Protein AF-A0A521P3Q8-F1 (afdb_monomer)

Radius of gyration: 16.2 Å; Cα contacts (8 Å, |Δi|>4): 150; chains: 1; bounding box: 34×29×47 Å

Secondary structure (DSSP, 8-state):
-PPP-TTSS-EEEEEEEEGGGTEEEEEEEE-SS-TT-EEEEEEEE-PPPBPTTS-B-TTSPP---TT-EEEEEEEES-HHHHHHHHHHHHHHHHT---S--

Structure (mmCIF, N/CA/C/O backbone):
data_AF-A0A521P3Q8-F1
#
_entry.id   AF-A0A521P3Q8-F1
#
loop_
_atom_site.group_PDB
_atom_site.id
_atom_site.type_symbol
_atom_site.label_atom_id
_atom_site.label_alt_id
_atom_site.label_comp_id
_atom_site.label_asym_id
_atom_site.label_entity_id
_atom_site.label_seq_id
_atom_site.pdbx_PDB_ins_code
_atom_site.Cartn_x
_atom_site.Cartn_y
_atom_site.Cartn_z
_atom_site.occupancy
_atom_site.B_iso_or_equiv
_atom_site.auth_seq_id
_atom_site.auth_comp_id
_atom_site.auth_asym_id
_atom_site.auth_atom_id
_atom_site.pdbx_PDB_model_num
ATOM 1 N N . MET A 1 1 ? 20.260 21.078 21.819 1.00 34.91 1 MET A N 1
ATOM 2 C CA . MET A 1 1 ? 19.989 20.330 20.576 1.00 34.91 1 MET A CA 1
ATOM 3 C C . MET A 1 1 ? 18.749 19.499 20.829 1.00 34.91 1 MET A C 1
ATOM 5 O O . MET A 1 1 ? 18.796 18.655 21.713 1.00 34.91 1 MET A O 1
ATOM 9 N N . ALA A 1 2 ? 17.629 19.825 20.182 1.00 39.81 2 ALA A N 1
ATOM 10 C CA . ALA A 1 2 ? 16.411 19.032 20.303 1.00 39.81 2 ALA A CA 1
ATOM 11 C C . ALA A 1 2 ? 16.655 17.690 19.604 1.00 39.81 2 ALA A C 1
ATOM 13 O O . ALA A 1 2 ? 17.035 17.677 18.435 1.00 39.81 2 ALA A O 1
ATOM 14 N N . ALA A 1 3 ? 16.527 16.584 20.336 1.00 42.56 3 ALA A N 1
ATOM 15 C CA . ALA A 1 3 ? 16.496 15.265 19.726 1.00 42.56 3 ALA A CA 1
ATOM 16 C C . ALA A 1 3 ? 15.231 15.197 18.861 1.00 42.56 3 ALA A C 1
ATOM 18 O O . ALA A 1 3 ? 14.133 15.416 19.372 1.00 42.56 3 ALA A O 1
ATOM 19 N N . SER A 1 4 ? 15.387 14.972 17.557 1.00 48.31 4 SER A N 1
ATOM 20 C CA . SER A 1 4 ? 14.258 14.737 16.665 1.00 48.31 4 SER A CA 1
ATOM 21 C C . SER A 1 4 ? 13.598 13.418 17.064 1.00 48.31 4 SER A C 1
ATOM 23 O O . SER A 1 4 ? 14.227 12.361 17.065 1.00 48.31 4 SER A O 1
ATOM 25 N N . LEU A 1 5 ? 12.321 13.495 17.438 1.00 47.94 5 LEU A N 1
ATOM 26 C CA . LEU A 1 5 ? 11.465 12.332 17.682 1.00 47.94 5 LEU A CA 1
ATOM 27 C C . LEU A 1 5 ? 10.896 11.761 16.374 1.00 47.94 5 LEU A C 1
ATOM 29 O O . LEU A 1 5 ? 10.108 10.826 16.422 1.00 47.94 5 LEU A O 1
ATOM 33 N N . ASP A 1 6 ? 11.346 12.258 15.217 1.00 51.66 6 ASP A N 1
ATOM 34 C CA . ASP A 1 6 ? 10.898 11.863 13.872 1.00 51.66 6 ASP A CA 1
ATOM 35 C C . ASP A 1 6 ? 11.078 10.359 13.561 1.00 51.66 6 ASP A C 1
ATOM 37 O O . ASP A 1 6 ? 10.617 9.886 12.528 1.00 51.66 6 ASP A O 1
ATOM 41 N N . GLY A 1 7 ? 11.749 9.598 14.439 1.00 44.41 7 GLY A N 1
ATOM 42 C CA . GLY A 1 7 ? 11.910 8.142 14.347 1.00 44.41 7 GLY A CA 1
ATOM 43 C C . GLY A 1 7 ? 11.307 7.333 15.504 1.00 44.41 7 GLY A C 1
ATOM 44 O O . GLY A 1 7 ? 11.401 6.108 15.486 1.00 44.41 7 GLY A O 1
ATOM 45 N N . ILE A 1 8 ? 10.706 7.975 16.511 1.00 48.88 8 ILE A N 1
ATOM 46 C CA . ILE A 1 8 ? 9.972 7.298 17.591 1.00 48.88 8 ILE A CA 1
ATOM 47 C C . ILE A 1 8 ? 8.500 7.559 17.327 1.00 48.88 8 ILE A C 1
ATOM 49 O O . ILE A 1 8 ? 7.862 8.350 18.018 1.00 48.88 8 ILE A O 1
ATOM 53 N N . GLY A 1 9 ? 7.984 6.948 16.264 1.00 46.84 9 GLY A N 1
ATOM 54 C CA . GLY A 1 9 ? 6.576 7.107 16.006 1.00 46.84 9 GLY A CA 1
ATOM 55 C C . GLY A 1 9 ? 5.993 6.377 14.818 1.00 46.84 9 GLY A C 1
ATOM 56 O O . GLY A 1 9 ? 6.214 6.787 13.686 1.00 46.84 9 GLY A O 1
ATOM 57 N N . GLY A 1 10 ? 5.224 5.327 15.070 1.00 54.09 10 GLY A N 1
ATOM 58 C CA . GLY A 1 10 ? 4.641 4.467 14.053 1.00 54.09 10 GLY A CA 1
ATOM 59 C C . GLY A 1 10 ? 5.332 3.114 14.017 1.00 54.09 10 GLY A C 1
ATOM 60 O O . GLY A 1 10 ? 6.353 2.929 13.359 1.00 54.09 10 GLY A O 1
ATOM 61 N N . SER A 1 11 ? 4.758 2.133 14.710 1.00 68.62 11 SER A N 1
ATOM 62 C CA . SER A 1 11 ? 5.088 0.736 14.437 1.00 68.62 11 SER A CA 1
ATOM 63 C C . SER A 1 11 ? 4.279 0.307 13.215 1.00 68.62 11 SER A C 1
ATOM 65 O O . SER A 1 11 ? 3.050 0.429 13.225 1.00 68.62 11 SER A O 1
ATOM 67 N N . SER A 1 12 ? 4.954 -0.166 12.160 1.00 76.19 12 SER A N 1
ATOM 68 C CA . SER A 1 12 ? 4.264 -0.875 11.081 1.00 76.19 12 SER A CA 1
ATOM 69 C C . SER A 1 12 ? 3.621 -2.124 11.681 1.00 76.19 12 SER A C 1
ATOM 71 O O . SER A 1 12 ? 4.301 -2.986 12.242 1.00 76.19 12 SER A O 1
ATOM 73 N N . VAL A 1 13 ? 2.295 -2.179 11.617 1.00 87.31 13 VAL A N 1
ATOM 74 C CA . VAL A 1 13 ? 1.480 -3.296 12.106 1.00 87.31 13 VAL A CA 1
ATOM 75 C C . VAL A 1 13 ? 1.229 -4.321 11.007 1.00 87.31 13 VAL A C 1
ATOM 77 O O . VAL A 1 13 ? 0.919 -5.476 11.295 1.00 87.31 13 VAL A O 1
ATOM 80 N N . PHE A 1 14 ? 1.361 -3.912 9.745 1.00 89.19 14 PHE A N 1
ATOM 81 C CA . PHE A 1 14 ? 1.162 -4.773 8.593 1.00 89.19 14 PHE A CA 1
ATOM 82 C C . PHE A 1 14 ? 1.953 -4.255 7.400 1.00 89.19 14 PHE A C 1
ATOM 84 O O . PHE A 1 14 ? 1.895 -3.074 7.071 1.00 89.19 14 PHE A O 1
ATOM 91 N N . THR A 1 15 ? 2.615 -5.172 6.698 1.00 91.56 15 THR A N 1
ATOM 92 C CA . THR A 1 15 ? 3.223 -4.886 5.404 1.00 91.56 15 THR A CA 1
ATOM 93 C C . THR A 1 15 ? 2.902 -6.001 4.417 1.00 91.56 15 THR A C 1
ATOM 95 O O . THR A 1 15 ? 3.040 -7.189 4.723 1.00 91.56 15 THR A O 1
ATOM 98 N N . ALA A 1 16 ? 2.474 -5.628 3.215 1.00 92.00 16 ALA A N 1
ATOM 99 C CA . ALA A 1 16 ? 2.254 -6.548 2.109 1.00 92.00 16 ALA A CA 1
ATOM 100 C C . ALA A 1 16 ? 2.941 -6.029 0.853 1.00 92.00 16 ALA A C 1
ATOM 102 O O . ALA A 1 16 ? 2.811 -4.869 0.480 1.00 92.00 16 ALA A O 1
ATOM 103 N N . THR A 1 17 ? 3.663 -6.911 0.167 1.00 91.94 17 THR A N 1
ATOM 104 C CA . THR A 1 17 ? 4.408 -6.554 -1.041 1.00 91.94 17 THR A CA 1
ATOM 105 C C . THR A 1 17 ? 3.967 -7.411 -2.214 1.00 91.94 17 THR A C 1
ATOM 107 O O . THR A 1 17 ? 4.060 -8.637 -2.173 1.00 91.94 17 THR A O 1
ATOM 110 N N . HIS A 1 18 ? 3.563 -6.767 -3.307 1.00 91.00 18 HIS A N 1
ATOM 111 C CA . HIS A 1 18 ? 3.294 -7.430 -4.576 1.00 91.00 18 HIS A CA 1
ATOM 112 C C . HIS A 1 18 ? 4.461 -7.202 -5.541 1.00 91.00 18 HIS A C 1
ATOM 114 O O . HIS A 1 18 ? 4.416 -6.330 -6.406 1.00 91.00 18 HIS A O 1
ATOM 120 N N . VAL A 1 19 ? 5.491 -8.047 -5.453 1.00 89.31 19 VAL A N 1
ATOM 121 C CA . VAL A 1 19 ? 6.762 -7.910 -6.200 1.00 89.31 19 VAL A CA 1
ATOM 122 C C . VAL A 1 19 ? 6.562 -7.729 -7.710 1.00 89.31 19 VAL A C 1
ATOM 124 O O . VAL A 1 19 ? 7.135 -6.823 -8.307 1.00 89.31 19 VAL A O 1
ATOM 127 N N . GLN A 1 20 ? 5.715 -8.549 -8.343 1.00 87.06 20 GLN A N 1
ATOM 128 C CA . GLN A 1 20 ? 5.512 -8.502 -9.801 1.00 87.06 20 GLN A CA 1
ATOM 129 C C . GLN A 1 20 ? 4.835 -7.214 -10.292 1.00 87.06 20 GLN A C 1
ATOM 131 O O . GLN A 1 20 ? 5.112 -6.751 -11.399 1.00 87.06 20 GLN A O 1
ATOM 136 N N . ARG A 1 21 ? 3.946 -6.643 -9.473 1.00 89.38 21 ARG A N 1
ATOM 137 C CA . ARG A 1 21 ? 3.244 -5.382 -9.746 1.00 89.38 21 ARG A CA 1
ATOM 138 C C . ARG A 1 21 ? 3.957 -4.180 -9.124 1.00 89.38 21 ARG A C 1
ATOM 140 O O . ARG A 1 21 ? 3.549 -3.055 -9.367 1.00 89.38 21 ARG A O 1
ATOM 147 N N . ARG A 1 22 ? 5.041 -4.438 -8.386 1.00 92.12 22 ARG A N 1
ATOM 148 C CA . ARG A 1 22 ? 5.884 -3.480 -7.672 1.00 92.12 22 ARG A CA 1
ATOM 149 C C . ARG A 1 22 ? 5.102 -2.574 -6.715 1.00 92.12 22 ARG A C 1
ATOM 151 O O . ARG A 1 22 ? 5.357 -1.376 -6.658 1.00 92.12 22 ARG A O 1
ATOM 158 N N . PHE A 1 23 ? 4.184 -3.173 -5.955 1.00 92.31 23 PHE A N 1
ATOM 159 C CA . PHE A 1 23 ? 3.462 -2.503 -4.870 1.00 92.31 23 PHE A CA 1
ATOM 160 C C . PHE A 1 23 ? 3.988 -2.892 -3.505 1.00 92.31 23 PHE A C 1
ATOM 162 O O . PHE A 1 23 ? 4.347 -4.049 -3.279 1.00 92.31 23 PHE A O 1
ATOM 169 N N . ASN A 1 24 ? 3.925 -1.939 -2.590 1.00 94.38 24 ASN A N 1
ATOM 170 C CA . ASN A 1 24 ? 3.997 -2.162 -1.162 1.00 94.38 24 ASN A CA 1
ATOM 171 C C . ASN A 1 24 ? 2.808 -1.453 -0.504 1.00 94.38 24 ASN A C 1
ATOM 173 O O . ASN A 1 24 ? 2.519 -0.308 -0.833 1.00 94.38 24 ASN A O 1
ATOM 177 N N . ILE A 1 25 ? 2.107 -2.158 0.372 1.00 95.06 25 ILE A N 1
ATOM 178 C CA . ILE A 1 25 ? 1.095 -1.603 1.263 1.00 95.06 25 ILE A CA 1
ATOM 179 C C . ILE A 1 25 ? 1.695 -1.687 2.657 1.00 95.06 25 ILE A C 1
ATOM 181 O O . ILE A 1 25 ? 2.076 -2.779 3.087 1.00 95.06 25 ILE A O 1
ATOM 185 N N . ASP A 1 26 ? 1.777 -0.558 3.337 1.00 94.69 26 ASP A N 1
ATOM 186 C CA . ASP A 1 26 ? 2.229 -0.460 4.716 1.00 94.69 26 ASP A CA 1
ATOM 187 C C . ASP A 1 26 ? 1.107 0.125 5.564 1.00 94.69 26 ASP A C 1
ATOM 189 O O . ASP A 1 26 ? 0.411 1.046 5.141 1.00 94.69 26 ASP A O 1
ATOM 193 N N . ILE A 1 27 ? 0.899 -0.434 6.750 1.00 93.12 27 ILE A N 1
ATOM 194 C CA . ILE A 1 27 ? -0.027 0.112 7.733 1.00 93.12 27 ILE A CA 1
ATOM 195 C C . ILE A 1 27 ? 0.768 0.368 8.997 1.00 93.12 27 ILE A C 1
ATOM 197 O O . ILE A 1 27 ? 1.309 -0.566 9.587 1.00 93.12 27 ILE A O 1
ATOM 201 N N . ALA A 1 28 ? 0.771 1.613 9.449 1.00 91.75 28 ALA A N 1
ATOM 202 C CA . ALA A 1 28 ? 1.326 2.012 10.728 1.00 91.75 28 ALA A CA 1
ATOM 203 C C . ALA A 1 28 ? 0.206 2.350 11.713 1.00 91.75 28 ALA A C 1
ATOM 205 O O . ALA A 1 28 ? -0.805 2.942 11.337 1.00 91.75 28 ALA A O 1
ATOM 206 N N . PHE A 1 29 ? 0.399 2.010 12.985 1.00 86.88 29 PHE A N 1
ATOM 207 C CA . PHE A 1 29 ? -0.391 2.584 14.072 1.00 86.88 29 PHE A CA 1
ATOM 208 C C . PHE A 1 29 ? 0.431 3.689 14.737 1.00 86.88 29 PHE A C 1
ATOM 210 O O . PHE A 1 29 ? 1.541 3.419 15.202 1.00 86.88 29 PHE A O 1
ATOM 217 N N . ARG A 1 30 ? -0.094 4.919 14.736 1.00 83.50 30 ARG A N 1
ATOM 218 C CA . ARG A 1 30 ? 0.604 6.139 15.179 1.00 83.50 30 ARG A CA 1
ATOM 219 C C . ARG A 1 30 ? -0.031 6.728 16.451 1.00 83.50 30 ARG A C 1
ATOM 221 O O . ARG A 1 30 ? -0.958 7.533 16.343 1.00 83.50 30 ARG A O 1
ATOM 228 N N . PRO A 1 31 ? 0.390 6.302 17.657 1.00 75.44 31 PRO A N 1
ATOM 229 C CA . PRO A 1 31 ? -0.100 6.841 18.932 1.00 75.44 31 PRO A CA 1
ATOM 230 C C . PRO A 1 31 ? 0.617 8.116 19.422 1.00 75.44 31 PRO A C 1
ATOM 232 O O . PRO A 1 31 ? 0.322 8.609 20.508 1.00 75.44 31 PRO A O 1
ATOM 235 N N . GLU A 1 32 ? 1.595 8.650 18.686 1.00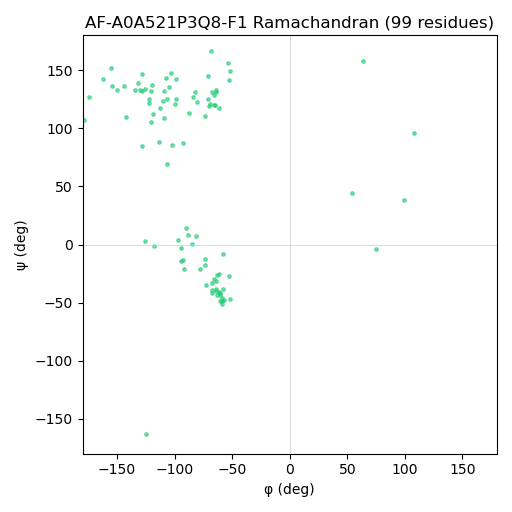 68.38 32 GLU A N 1
ATOM 236 C CA . GLU A 1 32 ? 2.591 9.594 19.229 1.00 68.38 32 GLU A CA 1
ATOM 237 C C . GLU A 1 32 ? 2.014 10.936 19.678 1.00 68.38 32 GLU A C 1
ATOM 239 O O . GLU A 1 32 ? 2.537 11.564 20.599 1.00 68.38 32 GLU A O 1
ATOM 244 N N . PHE A 1 33 ? 0.936 11.370 19.029 1.00 63.66 33 PHE A N 1
ATOM 245 C CA . PHE A 1 33 ? 0.262 12.641 19.300 1.00 63.66 33 PHE A CA 1
ATOM 246 C C . PHE A 1 33 ? -1.236 12.463 19.591 1.00 63.66 33 PHE A C 1
ATOM 248 O O . PHE A 1 33 ? -1.941 13.446 19.814 1.00 63.66 33 PHE A O 1
ATOM 255 N N . ASP A 1 34 ? -1.708 11.215 19.616 1.00 69.06 34 ASP A N 1
ATOM 256 C CA . ASP A 1 34 ? -3.098 10.836 19.845 1.00 69.06 34 ASP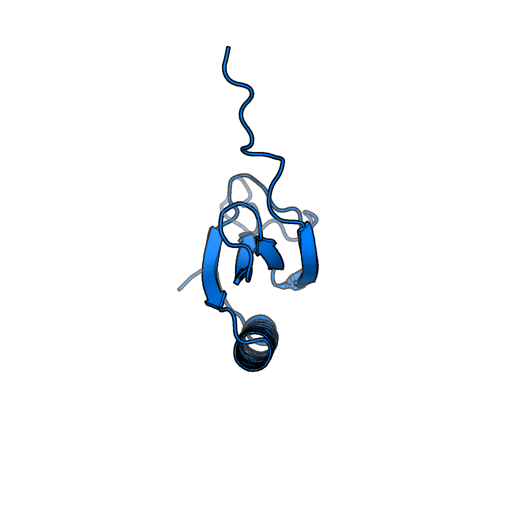 A CA 1
ATOM 257 C C . ASP A 1 34 ? -3.151 9.553 20.694 1.00 69.06 34 ASP A C 1
ATOM 259 O O . ASP A 1 34 ? -2.810 8.481 20.190 1.00 69.06 34 ASP A O 1
ATOM 263 N N . PRO A 1 35 ? -3.582 9.623 21.969 1.00 71.12 35 PRO A N 1
ATOM 264 C CA . PRO A 1 35 ? -3.682 8.454 22.8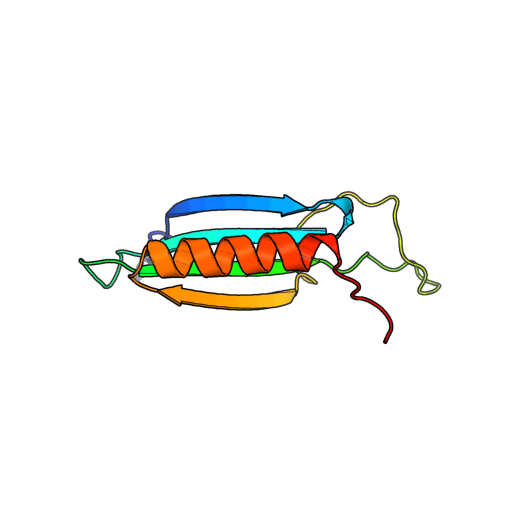43 1.00 71.12 35 PRO A CA 1
ATOM 265 C C . PRO A 1 35 ? -4.660 7.390 22.337 1.00 71.12 35 PRO A C 1
ATOM 267 O O . PRO A 1 35 ? -4.527 6.222 22.697 1.00 71.12 35 PRO A O 1
ATOM 270 N N . GLU A 1 36 ? -5.654 7.786 21.536 1.00 74.75 36 GLU A N 1
ATOM 271 C CA . GLU A 1 36 ? -6.579 6.845 20.896 1.00 74.75 36 GLU A CA 1
ATOM 272 C C . GLU A 1 36 ? -5.937 6.169 19.675 1.00 74.75 36 GLU A C 1
ATOM 274 O O . GLU A 1 36 ? -6.343 5.070 19.296 1.00 74.75 36 GLU A O 1
ATOM 279 N N . GLY A 1 37 ? -4.897 6.800 19.121 1.00 81.50 37 GLY A N 1
ATOM 280 C CA . GLY A 1 37 ? -4.135 6.385 17.954 1.00 81.50 37 GLY A CA 1
ATOM 281 C C . GLY A 1 37 ? -4.951 6.353 16.663 1.00 81.50 37 GLY A C 1
ATOM 282 O O . GLY A 1 37 ? -6.177 6.238 16.647 1.00 81.50 37 GLY A O 1
ATOM 283 N N . ALA A 1 38 ? -4.249 6.431 15.538 1.00 88.62 38 ALA A N 1
ATOM 284 C CA . ALA A 1 38 ? -4.838 6.243 14.220 1.00 88.62 38 ALA A CA 1
ATOM 285 C C . ALA A 1 38 ? -4.043 5.209 13.425 1.00 88.62 38 ALA A C 1
ATOM 287 O O . ALA A 1 38 ? -2.819 5.090 13.551 1.00 88.62 38 ALA A O 1
ATOM 288 N N . PHE A 1 39 ? -4.758 4.456 12.596 1.00 91.44 39 PHE A N 1
ATOM 289 C CA . PHE A 1 39 ? -4.159 3.642 11.556 1.00 91.44 39 PHE A CA 1
ATOM 290 C C . PHE A 1 39 ? -3.882 4.520 10.348 1.00 91.44 39 PHE A C 1
ATOM 292 O O . PHE A 1 39 ? -4.768 5.230 9.877 1.00 91.44 39 PHE A O 1
ATOM 299 N N . HIS A 1 40 ? -2.668 4.423 9.832 1.00 93.56 40 HIS A N 1
ATOM 300 C CA . HIS A 1 40 ? -2.228 5.092 8.626 1.00 93.56 40 HIS A CA 1
ATOM 301 C C . HIS A 1 40 ? -1.825 4.025 7.613 1.00 93.56 40 HIS A C 1
ATOM 303 O O . HIS A 1 40 ? -0.858 3.300 7.836 1.00 93.56 40 HIS A O 1
ATOM 309 N N . LEU A 1 41 ? -2.593 3.903 6.537 1.00 94.75 41 LEU A N 1
ATOM 310 C CA . LEU A 1 41 ? -2.335 3.009 5.420 1.00 94.75 41 LEU A CA 1
ATOM 311 C C . LEU A 1 41 ? -1.683 3.814 4.298 1.00 94.75 41 LEU A C 1
ATOM 313 O O . LEU A 1 41 ? -2.242 4.799 3.822 1.00 94.75 41 LEU A O 1
ATOM 317 N N . GLU A 1 42 ? -0.523 3.360 3.847 1.00 95.62 42 GLU A N 1
ATOM 318 C CA . GLU A 1 42 ? 0.207 3.929 2.724 1.00 95.62 42 GLU A CA 1
ATOM 319 C C . GLU A 1 42 ? 0.393 2.863 1.641 1.00 95.62 42 GLU A C 1
ATOM 321 O O . GLU A 1 42 ? 0.816 1.737 1.912 1.00 95.62 42 GLU A O 1
ATOM 326 N N . VAL A 1 43 ? 0.094 3.212 0.389 1.00 94.88 43 VAL A N 1
ATOM 327 C CA . VAL A 1 43 ? 0.355 2.353 -0.769 1.00 94.88 43 VAL A CA 1
ATOM 328 C C . VAL A 1 43 ? 1.420 2.996 -1.637 1.00 94.88 43 VAL A C 1
ATOM 330 O O . VAL A 1 43 ? 1.215 4.056 -2.230 1.00 94.88 43 VAL A O 1
ATOM 333 N N . LYS A 1 44 ? 2.550 2.307 -1.762 1.00 94.50 44 LYS A N 1
ATOM 334 C CA . LYS A 1 44 ? 3.685 2.701 -2.590 1.00 94.50 44 LYS A CA 1
ATOM 335 C C . LYS A 1 44 ? 3.758 1.863 -3.853 1.00 94.50 44 LYS A C 1
ATOM 337 O O . LYS A 1 44 ? 3.665 0.636 -3.817 1.00 94.50 44 LYS A O 1
ATOM 342 N N . TYR A 1 45 ? 3.991 2.532 -4.971 1.00 93.69 45 TYR A N 1
ATOM 343 C CA . TYR A 1 45 ? 4.323 1.942 -6.255 1.00 93.69 45 TYR A CA 1
ATOM 344 C C . TYR A 1 45 ? 5.786 2.231 -6.585 1.00 93.69 45 TYR A C 1
ATOM 346 O O . TYR A 1 45 ? 6.223 3.372 -6.516 1.00 93.69 45 TYR A O 1
ATOM 354 N N . GLN A 1 46 ? 6.543 1.219 -6.995 1.00 93.62 46 GLN A N 1
ATOM 355 C CA . GLN A 1 46 ? 7.896 1.405 -7.510 1.00 93.62 46 GLN A CA 1
ATOM 356 C C . GLN A 1 46 ? 7.910 1.144 -9.019 1.00 93.62 46 GLN A C 1
ATOM 358 O O . GLN A 1 46 ? 7.873 -0.024 -9.422 1.00 93.62 46 GLN A O 1
ATOM 363 N N . PRO A 1 47 ? 8.063 2.174 -9.864 1.00 91.62 47 PRO A N 1
ATOM 364 C CA . PRO A 1 47 ? 8.276 1.998 -11.292 1.00 91.62 47 PRO A CA 1
ATOM 365 C C . PRO A 1 47 ? 9.432 1.043 -11.597 1.00 91.62 47 PRO A C 1
ATOM 367 O O . PRO A 1 47 ? 10.407 0.935 -10.841 1.00 91.62 47 PRO A O 1
ATOM 370 N N . TRP A 1 48 ? 9.335 0.334 -12.725 1.00 90.06 48 TRP A N 1
ATOM 371 C CA . TRP A 1 48 ? 10.460 -0.463 -13.204 1.00 90.06 48 TRP A CA 1
ATOM 372 C C . TRP A 1 48 ? 11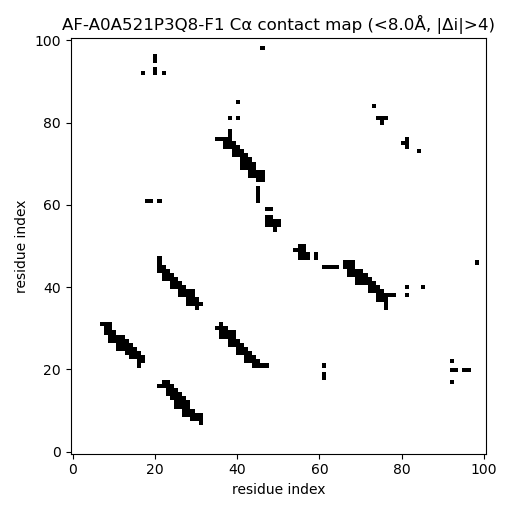.604 0.474 -13.596 1.00 90.06 48 TRP A C 1
ATOM 374 O O . TRP A 1 48 ? 11.386 1.353 -14.436 1.00 90.06 48 TRP A O 1
ATOM 384 N N . PRO A 1 49 ? 12.834 0.242 -13.104 1.00 90.25 49 PRO A N 1
ATOM 385 C CA . PRO A 1 49 ? 13.993 0.972 -13.590 1.00 90.25 49 PRO A CA 1
ATOM 386 C C . PRO A 1 49 ? 14.081 0.879 -15.113 1.00 90.25 49 PRO A C 1
ATOM 388 O O . PRO A 1 49 ? 13.792 -0.168 -15.710 1.00 90.25 49 PRO A O 1
ATOM 391 N N . ARG A 1 50 ? 14.471 1.972 -15.762 1.00 90.19 50 ARG A N 1
ATOM 392 C CA . ARG A 1 50 ? 14.606 2.019 -17.219 1.00 90.19 50 ARG A CA 1
ATOM 393 C C . ARG A 1 50 ? 16.068 1.832 -17.626 1.00 90.19 50 ARG A C 1
ATOM 395 O O . ARG A 1 50 ? 16.983 2.274 -16.944 1.00 90.19 50 ARG A O 1
ATOM 402 N N . SER A 1 51 ? 16.295 1.123 -18.729 1.00 90.50 51 SER A N 1
ATOM 403 C CA . SER A 1 51 ? 17.596 1.091 -19.411 1.00 90.50 51 SER A CA 1
ATOM 404 C C . SER A 1 51 ? 17.889 2.452 -20.047 1.00 90.50 51 SER A C 1
ATOM 406 O O . SER A 1 51 ? 16.953 3.210 -20.289 1.00 90.50 51 SER A O 1
ATOM 408 N N . GLU A 1 52 ? 19.128 2.695 -20.471 1.00 89.62 52 GLU A N 1
ATOM 409 C CA . GLU A 1 52 ? 19.495 3.881 -21.268 1.00 89.62 52 GLU A CA 1
ATOM 410 C C . GLU A 1 52 ? 18.624 4.063 -22.528 1.00 89.62 52 GLU A C 1
ATOM 412 O O . GLU A 1 52 ? 18.389 5.178 -22.976 1.00 89.62 52 GLU A O 1
ATOM 417 N N . ARG A 1 53 ? 18.074 2.970 -23.078 1.00 90.50 53 ARG A N 1
ATOM 418 C CA . ARG A 1 53 ? 17.145 2.981 -24.224 1.00 90.50 53 ARG A CA 1
ATOM 419 C C . ARG A 1 53 ? 15.661 3.080 -23.825 1.00 90.50 53 ARG A C 1
ATOM 421 O O . ARG A 1 53 ? 14.793 2.726 -24.618 1.00 90.50 53 ARG A O 1
ATOM 428 N N . GLY A 1 54 ? 15.346 3.435 -22.577 1.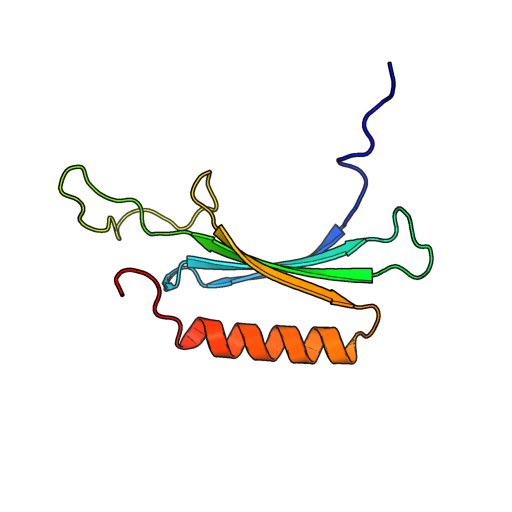00 86.50 54 GLY A N 1
ATOM 429 C CA . GLY A 1 54 ? 13.977 3.617 -22.061 1.00 86.50 54 GLY A CA 1
ATOM 430 C C . GLY A 1 54 ? 13.169 2.335 -21.792 1.00 86.50 54 GLY A C 1
ATOM 431 O O . GLY A 1 54 ? 12.052 2.388 -21.266 1.00 86.50 54 GLY A O 1
ATOM 432 N N . ARG A 1 55 ? 13.708 1.151 -22.113 1.00 88.00 55 ARG A N 1
ATOM 433 C CA . ARG A 1 55 ? 13.045 -0.139 -21.845 1.00 88.00 55 ARG A CA 1
ATOM 434 C C . ARG A 1 55 ? 13.028 -0.462 -20.353 1.00 88.00 55 ARG A C 1
ATOM 436 O O . ARG A 1 55 ? 13.990 -0.173 -19.650 1.00 88.00 55 ARG A O 1
ATOM 443 N N . ARG A 1 56 ? 11.958 -1.108 -19.883 1.00 90.12 56 ARG A N 1
ATOM 444 C CA . ARG A 1 56 ? 11.869 -1.618 -18.505 1.00 90.12 56 ARG A CA 1
ATOM 445 C C . ARG A 1 56 ? 12.916 -2.698 -18.252 1.00 90.12 56 ARG A C 1
ATOM 447 O O . ARG A 1 56 ? 13.022 -3.644 -19.033 1.00 90.12 56 ARG A O 1
ATOM 454 N N . ARG A 1 57 ? 13.616 -2.593 -17.128 1.00 89.88 57 ARG A N 1
ATOM 455 C CA . ARG A 1 57 ? 14.557 -3.594 -16.624 1.00 89.88 57 ARG A CA 1
ATOM 456 C C . ARG A 1 57 ? 13.849 -4.555 -15.675 1.00 89.88 57 ARG A C 1
ATOM 458 O O . ARG A 1 57 ? 13.780 -4.320 -14.473 1.00 89.88 57 ARG A O 1
ATOM 465 N N . LYS A 1 58 ? 13.266 -5.616 -16.241 1.00 88.00 58 LYS A N 1
ATOM 466 C CA . LYS A 1 58 ? 12.501 -6.632 -15.489 1.00 88.00 58 LYS A CA 1
ATOM 467 C C . LYS A 1 58 ? 13.380 -7.582 -14.665 1.00 88.00 58 LYS A C 1
ATOM 469 O O . LYS A 1 58 ? 12.865 -8.319 -13.836 1.00 88.00 58 LYS A O 1
ATOM 474 N N . ASP A 1 59 ? 14.684 -7.560 -14.915 1.00 88.19 59 ASP A N 1
ATOM 475 C CA . ASP A 1 59 ? 15.734 -8.297 -14.210 1.00 88.19 59 ASP A CA 1
ATOM 476 C C . ASP A 1 59 ? 16.041 -7.728 -12.817 1.00 88.19 59 ASP A C 1
ATOM 478 O O . ASP A 1 59 ? 16.644 -8.413 -11.995 1.00 88.19 59 ASP A O 1
ATOM 482 N N . VAL A 1 60 ? 15.635 -6.486 -12.537 1.00 89.19 60 VAL A N 1
ATOM 483 C CA . VAL A 1 60 ? 15.964 -5.813 -11.276 1.00 89.19 60 VAL A CA 1
ATOM 484 C C . VAL A 1 60 ? 14.973 -6.216 -10.175 1.00 89.19 60 VAL A C 1
ATOM 486 O O . VAL A 1 60 ? 13.762 -6.032 -10.361 1.00 89.19 60 VAL A O 1
ATOM 489 N N . PRO A 1 61 ? 15.454 -6.696 -9.009 1.00 90.50 61 PRO A N 1
ATOM 490 C CA . PRO A 1 61 ? 14.598 -7.017 -7.872 1.00 90.50 61 PRO A CA 1
ATOM 491 C C . PRO A 1 61 ? 13.681 -5.860 -7.455 1.00 90.50 61 PRO A C 1
ATOM 493 O O . PRO A 1 61 ? 13.931 -4.679 -7.729 1.00 90.50 61 PRO A O 1
ATOM 496 N N . PHE A 1 62 ? 12.579 -6.199 -6.791 1.00 89.12 62 PHE A N 1
ATOM 497 C CA . PHE A 1 62 ? 11.754 -5.185 -6.151 1.00 89.12 62 PHE A CA 1
ATOM 498 C C . PHE A 1 62 ? 12.480 -4.629 -4.926 1.00 89.12 62 PHE A C 1
ATOM 500 O O . PHE A 1 62 ? 12.869 -5.381 -4.037 1.00 89.12 62 PHE A O 1
ATOM 507 N N . ALA A 1 63 ? 12.641 -3.313 -4.901 1.00 89.38 63 ALA A N 1
ATOM 508 C CA . ALA A 1 63 ? 13.121 -2.549 -3.765 1.00 89.38 63 ALA A CA 1
ATOM 509 C C . ALA A 1 63 ? 12.480 -1.166 -3.856 1.00 89.38 63 ALA A C 1
ATOM 511 O O . ALA A 1 63 ? 12.461 -0.588 -4.945 1.00 89.38 63 ALA A O 1
ATOM 512 N N . LEU A 1 64 ? 11.942 -0.667 -2.743 1.00 88.69 64 LEU A N 1
ATOM 513 C CA . LEU A 1 64 ? 11.501 0.721 -2.650 1.00 88.69 64 LEU A CA 1
ATOM 514 C C . LEU A 1 64 ? 12.749 1.607 -2.646 1.00 88.69 64 LEU A C 1
ATOM 516 O O . LEU A 1 64 ? 13.623 1.445 -1.795 1.00 88.69 64 LEU A O 1
ATOM 520 N N . GLY A 1 65 ? 12.852 2.483 -3.638 1.00 88.50 65 GLY A N 1
ATOM 521 C CA . GLY A 1 65 ? 13.965 3.410 -3.803 1.00 88.50 65 GLY A CA 1
ATOM 522 C C . GLY A 1 65 ? 13.486 4.852 -3.906 1.00 88.50 65 GLY A C 1
ATOM 523 O O . GLY A 1 65 ? 12.349 5.170 -3.575 1.00 88.50 65 GLY A O 1
ATOM 524 N N . MET A 1 66 ? 14.362 5.728 -4.398 1.00 87.50 66 MET A N 1
ATOM 525 C CA . MET A 1 66 ? 14.055 7.157 -4.551 1.00 87.50 66 MET A CA 1
ATOM 526 C C . MET A 1 66 ? 12.907 7.429 -5.531 1.00 87.50 66 MET A C 1
ATOM 528 O O . MET A 1 66 ? 12.223 8.433 -5.390 1.00 87.50 66 MET A O 1
ATOM 532 N N . ASP A 1 67 ? 12.680 6.529 -6.490 1.00 88.62 67 ASP A N 1
ATOM 533 C CA . ASP A 1 67 ? 11.610 6.664 -7.483 1.00 88.62 67 ASP A CA 1
ATOM 534 C C . ASP A 1 67 ? 10.278 6.052 -7.010 1.00 88.62 67 ASP A C 1
ATOM 536 O O . ASP A 1 67 ? 9.363 5.884 -7.813 1.00 88.62 67 ASP A O 1
ATOM 540 N N . ALA A 1 68 ? 10.172 5.630 -5.744 1.00 91.94 68 ALA A N 1
ATOM 541 C CA . ALA A 1 68 ? 8.918 5.119 -5.208 1.00 91.94 68 ALA A CA 1
ATOM 542 C C . ALA A 1 68 ? 7.877 6.246 -5.126 1.00 91.94 68 ALA A C 1
ATOM 544 O O . ALA A 1 68 ? 8.133 7.321 -4.591 1.00 91.94 68 ALA A O 1
ATOM 545 N N . GLU A 1 69 ? 6.682 5.971 -5.630 1.00 93.19 69 GLU A N 1
ATOM 546 C CA . GLU A 1 69 ? 5.549 6.885 -5.637 1.00 93.19 69 GLU A CA 1
ATOM 547 C C . GLU A 1 69 ? 4.528 6.426 -4.598 1.00 93.19 69 GLU A C 1
ATOM 549 O O . GLU A 1 69 ? 4.040 5.295 -4.666 1.00 93.19 69 GLU A O 1
ATOM 554 N N . THR A 1 70 ? 4.144 7.302 -3.673 1.00 93.94 70 THR A N 1
ATOM 555 C CA . THR A 1 70 ? 2.953 7.072 -2.851 1.00 93.94 70 THR A CA 1
ATOM 556 C C . THR A 1 70 ? 1.724 7.306 -3.723 1.00 93.94 70 THR A C 1
ATOM 558 O O . THR A 1 70 ? 1.456 8.419 -4.171 1.00 93.94 70 THR A O 1
ATOM 561 N N . VAL A 1 71 ? 1.000 6.231 -4.035 1.00 94.12 71 VAL A N 1
ATOM 562 C CA . VAL A 1 71 ? -0.189 6.283 -4.901 1.00 94.12 71 VAL A CA 1
ATOM 563 C C . VAL A 1 71 ? -1.479 6.424 -4.108 1.00 94.12 71 VAL A C 1
ATOM 565 O O . VAL A 1 71 ? -2.522 6.707 -4.699 1.00 94.12 71 VAL A O 1
ATOM 568 N N . HIS A 1 72 ? -1.415 6.194 -2.796 1.00 95.56 72 HIS A N 1
ATOM 569 C CA . HIS A 1 72 ? -2.541 6.343 -1.896 1.00 95.56 72 HIS A CA 1
ATOM 570 C C . HIS A 1 72 ? -2.093 6.444 -0.444 1.00 95.56 72 HIS A C 1
ATOM 572 O O . HIS A 1 72 ? -1.180 5.739 -0.015 1.00 95.56 72 HIS A O 1
ATOM 578 N N . GLU A 1 73 ? -2.805 7.287 0.289 1.00 96.25 73 GLU A N 1
ATOM 579 C CA . GLU A 1 73 ? -2.718 7.433 1.731 1.00 96.25 73 GLU A CA 1
ATOM 580 C C . GLU A 1 73 ? -4.140 7.420 2.285 1.00 96.25 73 GLU A C 1
ATOM 582 O O . GLU A 1 73 ? -5.051 8.026 1.709 1.00 96.25 73 GLU A O 1
ATOM 587 N N . PHE A 1 74 ? -4.320 6.736 3.406 1.00 95.50 74 PHE A N 1
ATOM 588 C CA . PHE A 1 74 ? -5.583 6.674 4.117 1.00 95.50 74 PHE A CA 1
ATOM 589 C C . PHE A 1 74 ? -5.335 6.640 5.616 1.00 95.50 74 PHE A C 1
ATOM 591 O O . PHE A 1 74 ? -4.477 5.908 6.102 1.00 95.50 74 PHE A O 1
ATOM 598 N N . GLU A 1 75 ? -6.113 7.418 6.357 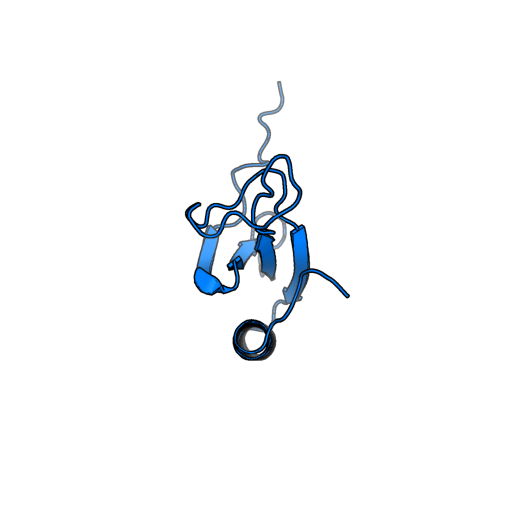1.00 94.56 75 GLU A N 1
ATOM 599 C CA . GLU A 1 75 ? -6.031 7.473 7.809 1.00 94.56 75 GLU A CA 1
ATOM 600 C C . GLU A 1 75 ? -7.401 7.202 8.419 1.00 94.56 75 GLU A C 1
ATOM 602 O O . GLU A 1 75 ? -8.420 7.744 7.985 1.00 94.56 75 GLU A O 1
ATOM 607 N N . THR A 1 76 ? -7.439 6.342 9.434 1.00 94.00 76 THR A N 1
ATOM 608 C CA . THR A 1 76 ? -8.678 6.035 10.142 1.00 94.00 76 THR A CA 1
ATOM 609 C C . THR A 1 76 ? -8.427 5.557 11.562 1.00 94.00 76 THR A C 1
ATOM 611 O O . THR A 1 76 ? -7.431 4.903 11.856 1.00 94.00 76 THR A O 1
ATOM 614 N N . ARG A 1 77 ? -9.392 5.807 12.447 1.00 92.12 77 ARG A N 1
ATOM 615 C CA . ARG A 1 77 ? -9.473 5.149 13.761 1.00 92.12 77 ARG A CA 1
ATOM 616 C C . ARG A 1 77 ? -10.343 3.890 13.735 1.00 92.12 77 ARG A C 1
ATOM 618 O O . ARG A 1 77 ? -10.339 3.101 14.674 1.00 92.12 77 ARG A O 1
ATOM 625 N N . SER A 1 78 ? -11.117 3.689 12.667 1.00 93.62 78 SER A N 1
ATOM 626 C CA . SER A 1 78 ? -12.014 2.544 12.539 1.00 93.62 78 SER A CA 1
ATOM 627 C C . SER A 1 78 ? -11.272 1.360 11.940 1.00 93.62 78 SER A C 1
ATOM 629 O O . SER A 1 78 ? -10.933 1.361 10.759 1.00 93.62 78 SER A O 1
ATOM 631 N N . TYR A 1 79 ? -11.088 0.309 12.737 1.00 90.88 79 TYR A N 1
ATOM 632 C CA . TYR A 1 79 ? -10.505 -0.939 12.249 1.00 90.88 79 TYR A CA 1
ATOM 633 C C . TYR A 1 79 ? -11.3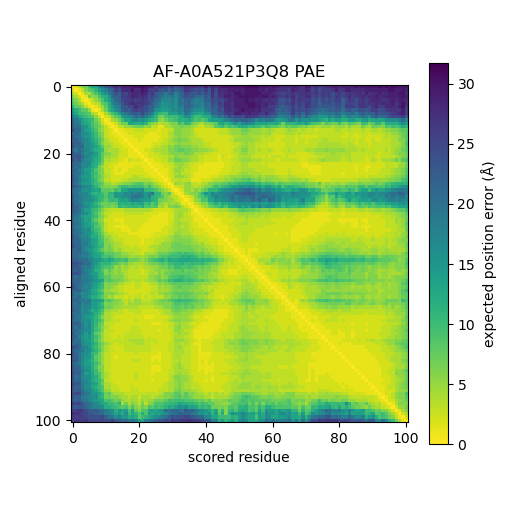13 -1.534 11.085 1.00 90.88 79 TYR A C 1
ATOM 635 O O . TYR A 1 79 ? -10.741 -1.996 10.107 1.00 90.88 79 TYR A O 1
ATOM 643 N N . ALA A 1 80 ? -12.647 -1.456 11.131 1.00 95.06 80 ALA A N 1
ATOM 644 C CA . ALA A 1 80 ? -13.489 -1.932 10.034 1.00 95.06 80 ALA A CA 1
ATOM 645 C C . ALA A 1 80 ? -13.263 -1.133 8.738 1.00 95.06 80 ALA A C 1
ATOM 647 O O . ALA A 1 80 ? -13.204 -1.721 7.661 1.00 95.06 80 ALA A O 1
ATOM 648 N N . ALA A 1 81 ? -13.096 0.192 8.838 1.00 96.38 81 ALA A N 1
ATOM 649 C CA . ALA A 1 81 ? -12.780 1.025 7.679 1.00 96.38 81 ALA A CA 1
ATOM 650 C C . ALA A 1 81 ? -11.372 0.732 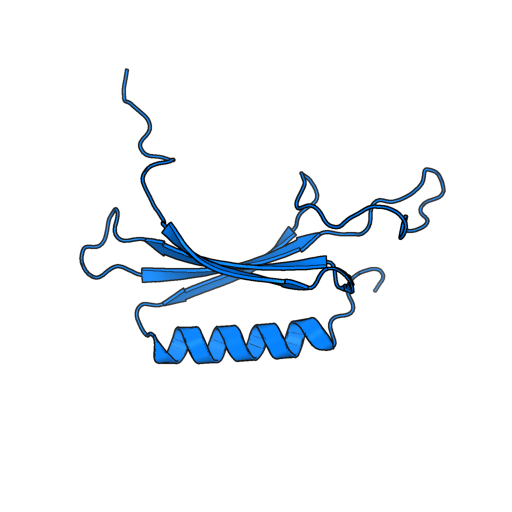7.140 1.00 96.38 81 ALA A C 1
ATOM 652 O O . ALA A 1 81 ? -11.195 0.662 5.929 1.00 96.38 81 ALA A O 1
ATOM 653 N N . LEU A 1 82 ? -10.396 0.496 8.025 1.00 95.56 82 LEU A N 1
ATOM 654 C CA . LEU A 1 82 ? -9.044 0.088 7.642 1.00 95.56 82 LEU A CA 1
ATOM 655 C C . LEU A 1 82 ? -9.062 -1.218 6.845 1.00 95.56 82 LEU A C 1
ATOM 657 O O . LEU A 1 82 ? -8.424 -1.301 5.801 1.00 95.56 82 LEU A O 1
ATOM 661 N N . ILE A 1 83 ? -9.781 -2.231 7.335 1.00 95.88 83 ILE A N 1
ATOM 662 C CA . ILE A 1 83 ? -9.874 -3.527 6.657 1.00 95.88 83 ILE A CA 1
ATOM 663 C C . ILE A 1 83 ? -10.550 -3.378 5.294 1.00 95.88 83 ILE A C 1
ATOM 665 O O . ILE A 1 83 ? -10.031 -3.904 4.314 1.00 95.88 83 ILE A O 1
ATOM 669 N N . ALA A 1 84 ? -11.640 -2.612 5.204 1.00 97.31 84 ALA A N 1
ATOM 670 C CA . ALA A 1 84 ? -12.309 -2.362 3.929 1.00 97.31 84 ALA A CA 1
ATOM 671 C C . ALA A 1 84 ? -11.383 -1.667 2.912 1.00 97.31 84 ALA A C 1
ATOM 673 O O . ALA A 1 84 ? -11.329 -2.073 1.749 1.00 97.31 84 ALA A O 1
ATOM 674 N N . GLU A 1 85 ? -10.619 -0.659 3.346 1.00 97.06 85 GLU A N 1
ATOM 675 C CA . GLU A 1 85 ? -9.664 0.041 2.480 1.00 97.06 85 GLU A CA 1
ATOM 676 C C . GLU A 1 85 ? -8.500 -0.875 2.066 1.00 97.06 85 GLU A C 1
ATOM 678 O O . GLU A 1 85 ? -8.111 -0.918 0.897 1.00 97.06 85 GLU A O 1
ATOM 683 N N . LEU A 1 86 ? -7.979 -1.680 2.997 1.00 95.19 86 LEU A N 1
ATOM 684 C CA . LEU A 1 86 ? -6.933 -2.662 2.720 1.00 95.19 86 LEU A CA 1
ATOM 685 C C . LEU A 1 86 ? -7.390 -3.697 1.684 1.00 95.19 86 LEU A C 1
ATOM 687 O O . LEU A 1 86 ? -6.673 -3.956 0.716 1.00 95.19 86 LEU A O 1
ATOM 691 N N . GLU A 1 87 ? -8.575 -4.282 1.855 1.00 95.38 87 GLU A N 1
ATOM 692 C CA . GLU A 1 87 ? -9.147 -5.244 0.908 1.00 95.38 87 GLU A CA 1
ATOM 693 C C . GLU A 1 87 ? -9.352 -4.615 -0.474 1.00 95.38 87 GLU A C 1
ATOM 695 O O . GLU A 1 87 ? -9.006 -5.228 -1.492 1.00 95.38 87 GLU A O 1
ATOM 700 N N . HIS A 1 88 ? -9.839 -3.369 -0.515 1.00 95.12 88 HIS A N 1
ATOM 701 C CA . HIS A 1 88 ? -9.974 -2.607 -1.752 1.00 95.12 88 HIS A CA 1
ATOM 702 C C . HIS A 1 88 ? -8.630 -2.482 -2.481 1.00 95.12 88 HIS A C 1
ATOM 704 O O . HIS A 1 88 ? -8.540 -2.778 -3.678 1.00 95.12 88 HIS A O 1
ATOM 710 N N . TRP A 1 89 ? -7.564 -2.111 -1.769 1.00 94.06 89 TRP A N 1
ATOM 711 C CA . TRP A 1 89 ? -6.239 -1.937 -2.362 1.00 94.06 89 TRP A CA 1
ATOM 712 C C . TRP A 1 89 ? -5.546 -3.237 -2.729 1.00 94.06 89 TRP A C 1
ATOM 714 O O . TRP A 1 89 ? -4.884 -3.285 -3.768 1.00 94.06 89 TRP A O 1
ATOM 724 N N . ILE A 1 90 ? -5.732 -4.310 -1.962 1.00 92.06 90 ILE A N 1
ATOM 725 C CA . ILE A 1 90 ? -5.261 -5.642 -2.352 1.00 92.06 90 ILE A CA 1
ATOM 726 C C . ILE A 1 90 ? -5.902 -6.031 -3.684 1.00 92.06 90 ILE A C 1
ATOM 728 O O . ILE A 1 90 ? -5.185 -6.362 -4.631 1.00 92.06 90 ILE A O 1
ATOM 732 N N . ALA A 1 91 ? -7.230 -5.920 -3.796 1.00 91.50 91 ALA A N 1
ATOM 733 C CA . ALA A 1 91 ? -7.947 -6.228 -5.029 1.00 91.50 91 ALA A CA 1
ATOM 734 C C . ALA A 1 91 ? -7.457 -5.351 -6.189 1.00 91.50 91 ALA A C 1
ATOM 736 O O . ALA A 1 91 ? -7.124 -5.861 -7.262 1.00 91.50 91 ALA A O 1
ATOM 737 N N . ARG A 1 92 ? -7.311 -4.042 -5.964 1.00 90.25 92 ARG A N 1
ATOM 738 C CA . ARG A 1 92 ? -6.829 -3.097 -6.975 1.00 90.25 92 ARG A CA 1
ATOM 739 C C . ARG A 1 92 ? -5.412 -3.421 -7.455 1.00 90.25 92 ARG A C 1
ATOM 741 O O . ARG A 1 92 ? -5.149 -3.356 -8.655 1.00 90.25 92 ARG A O 1
ATOM 748 N N . CYS A 1 93 ? -4.513 -3.814 -6.553 1.00 87.56 93 CYS A N 1
ATOM 749 C CA . CYS A 1 93 ? -3.130 -4.162 -6.884 1.00 87.56 93 CYS A CA 1
ATOM 750 C C . CYS A 1 93 ? -3.032 -5.392 -7.802 1.00 87.56 93 CYS A C 1
ATOM 752 O O . CYS A 1 93 ? -2.127 -5.454 -8.636 1.00 87.56 93 CYS A O 1
ATOM 754 N N . THR A 1 94 ? -3.960 -6.353 -7.700 1.00 84.00 94 THR A N 1
ATOM 755 C CA . THR A 1 94 ? -3.931 -7.570 -8.540 1.00 84.00 94 THR A CA 1
ATOM 756 C C . THR A 1 94 ? -4.121 -7.275 -10.030 1.00 84.00 94 THR A C 1
ATOM 758 O O . THR A 1 94 ? -3.451 -7.871 -10.880 1.00 84.00 94 THR A O 1
ATOM 761 N N . VAL A 1 95 ? -4.988 -6.314 -10.348 1.00 84.31 95 VAL A N 1
ATOM 762 C CA . VAL A 1 95 ? -5.306 -5.889 -11.721 1.00 84.31 95 VAL A CA 1
ATOM 763 C C . VAL A 1 95 ? -4.525 -4.651 -12.150 1.00 84.31 95 VAL A C 1
ATOM 765 O O . VAL A 1 95 ? -4.720 -4.145 -13.251 1.00 84.31 95 VAL A O 1
ATOM 768 N N . TRP A 1 96 ? -3.624 -4.160 -11.299 1.00 79.56 96 TRP A N 1
ATOM 769 C CA . TRP A 1 96 ? -2.978 -2.881 -11.518 1.00 79.56 96 TRP A CA 1
ATOM 770 C C . TRP A 1 96 ? -2.101 -2.860 -12.777 1.00 79.56 96 TRP A C 1
ATOM 772 O O . TRP A 1 96 ? -1.210 -3.697 -12.994 1.00 79.56 96 TRP A O 1
ATOM 782 N N . THR A 1 97 ? -2.310 -1.818 -13.575 1.00 72.00 97 THR A N 1
ATOM 783 C CA . THR A 1 97 ? -1.557 -1.487 -14.783 1.00 72.00 97 THR A CA 1
ATOM 784 C C . THR A 1 97 ? -1.093 -0.036 -14.713 1.00 72.00 97 THR A C 1
ATOM 786 O O . THR A 1 97 ? -1.737 0.848 -15.258 1.00 72.00 97 THR A O 1
ATOM 789 N N . ARG A 1 98 ? 0.048 0.233 -14.068 1.00 65.31 98 ARG A N 1
ATOM 790 C CA . ARG A 1 98 ? 0.766 1.506 -14.254 1.00 65.31 98 ARG A CA 1
ATOM 791 C C . ARG A 1 98 ? 2.150 1.216 -14.779 1.00 65.31 98 ARG A C 1
ATOM 793 O O . ARG A 1 98 ? 2.997 0.663 -14.100 1.00 65.31 98 ARG A O 1
ATOM 800 N N . GLU A 1 99 ? 2.304 1.495 -16.057 1.00 65.38 99 GLU A N 1
ATOM 801 C CA . GLU A 1 99 ? 3.218 2.494 -16.603 1.00 65.38 99 GLU A CA 1
ATOM 802 C C . GLU A 1 99 ? 2.918 2.525 -18.112 1.00 65.38 99 GLU A C 1
ATOM 804 O O . GLU A 1 99 ? 2.959 1.474 -18.759 1.00 65.38 99 GLU A O 1
ATOM 809 N N . GLY A 1 100 ? 2.652 3.714 -18.660 1.00 56.62 100 GLY A N 1
ATOM 810 C CA . GLY A 1 100 ? 2.465 3.968 -20.093 1.00 56.62 100 GLY A CA 1
ATOM 811 C C . GLY A 1 100 ? 1.024 4.063 -20.617 1.00 56.62 100 GLY A C 1
ATOM 812 O O . GLY A 1 100 ? 0.806 3.572 -21.720 1.00 56.62 100 GLY A O 1
ATOM 813 N N . ASP A 1 101 ? 0.098 4.673 -19.868 1.00 40.62 101 ASP A N 1
ATOM 814 C CA . ASP A 1 101 ? -0.934 5.521 -20.500 1.00 40.62 101 ASP A CA 1
ATOM 815 C C . ASP A 1 101 ? -0.332 6.911 -20.764 1.00 40.62 101 ASP A C 1
ATOM 817 O O . ASP A 1 101 ? 0.542 7.318 -19.953 1.00 40.62 101 ASP A O 1
#

Foldseek 3Di:
DDDDCVPVFWDFPDWDADWQLLKIWTWT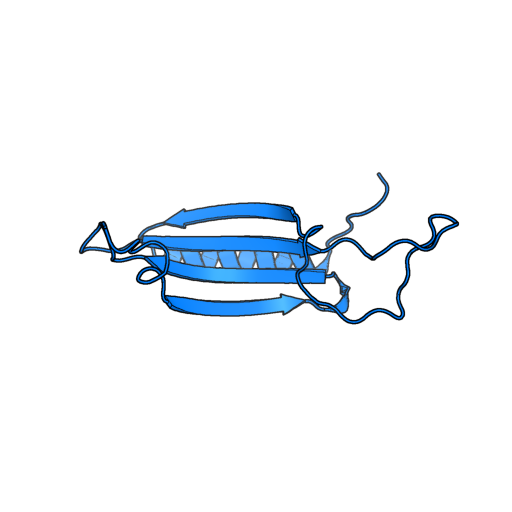WGCPPPVLTKIKIWIKHAAFDADPVRDGDPVDTRDDDPRIDGPDIDMGSDPVVVVVVVVVVVVCSVPDDDDDD

Mean predicted aligned error: 7.68 Å

pLDDT: mean 83.65, std 15.71, range [34.91, 97.31]

Nearest PDB structures (foldseek):
  7tjg-assembly1_C  TM=3.006E-01  e=1.620E+00  Bacteriophage sp.
  8ybf-assembly1_B  TM=4.977E-01  e=9.630E+00  Morbillivirus canis
  3djw-assembly1_B  TM=4.868E-01  e=9.092E+00  Captovirus AFV1

Solvent-accessible surface area (backbone atoms only — not comparable to full-atom values): 6224 Å² total; per-residue (Å²): 130,84,78,79,58,90,80,71,65,51,54,73,78,45,76,49,70,43,63,93,71,25,35,37,40,40,29,27,46,40,50,77,90,34,94,86,35,35,40,38,39,39,32,35,36,37,71,67,54,60,44,98,85,67,46,71,42,83,87,59,78,79,65,86,55,92,73,44,38,77,80,45,76,48,76,41,74,47,66,69,60,50,51,54,52,50,53,52,50,55,58,49,54,76,73,58,83,87,84,84,131

Sequence (101 aa):
MAASLDGIGGSSVFTATHVQRRFNIDIAFRPEFDPEGAFHLEVKYQPWPRSERGRRRKDVPFALGMDAETVHEFETRSYAALIAELEHWIARCTVWTREGD